Protein AF-A0A0Q5L4P4-F1 (afdb_monomer_lite)

Sequence (156 aa):
MSAPPAPAATSPLRLTAARWLGIYPAITLLLTLLEPLLLGRVPTPLSALILTAILVPLTQFVVFPLVERLTGGHWVRFPVLHGPARYRTALIVWACTYPLITAVLLATLPLLLGRVPLPVVTLVVTLIAVPLQSLVVLPRVMPRAARWIRGGGARA

Structure (mmCIF, N/CA/C/O backbone):
data_AF-A0A0Q5L4P4-F1
#
_entry.id   AF-A0A0Q5L4P4-F1
#
loop_
_atom_site.group_PDB
_atom_site.id
_atom_site.type_symbol
_atom_site.label_atom_id
_atom_site.label_alt_id
_atom_site.label_comp_id
_atom_site.label_asym_id
_atom_site.label_entity_id
_atom_site.label_seq_id
_atom_site.pdbx_PDB_ins_code
_atom_site.Cartn_x
_atom_site.Cartn_y
_atom_site.Cartn_z
_atom_site.occupancy
_atom_site.B_iso_or_equiv
_atom_site.auth_seq_id
_atom_site.auth_comp_id
_atom_site.auth_asym_id
_atom_site.auth_atom_id
_atom_site.pdbx_PDB_model_num
ATOM 1 N N . MET A 1 1 ? 13.376 -29.592 -32.827 1.00 50.28 1 MET A N 1
ATOM 2 C CA . MET A 1 1 ? 13.787 -28.530 -31.882 1.00 50.28 1 MET A CA 1
ATOM 3 C C . MET A 1 1 ? 12.539 -27.805 -31.411 1.00 50.28 1 MET A C 1
ATOM 5 O O . MET A 1 1 ? 11.996 -27.000 -32.152 1.00 50.28 1 MET A O 1
ATOM 9 N N . SER A 1 2 ? 12.029 -28.163 -30.236 1.00 51.03 2 SER A N 1
ATOM 10 C CA . SER A 1 2 ? 10.873 -27.505 -29.620 1.00 51.03 2 SER A CA 1
ATOM 11 C C . SER A 1 2 ? 11.306 -26.126 -29.123 1.00 51.03 2 SER A C 1
ATOM 13 O O . SER A 1 2 ? 12.314 -26.028 -28.424 1.00 51.03 2 SER A O 1
ATOM 15 N N . ALA A 1 3 ? 10.590 -25.067 -29.503 1.00 53.03 3 ALA A N 1
ATOM 16 C CA . ALA A 1 3 ? 10.850 -23.726 -28.986 1.00 53.03 3 ALA A CA 1
ATOM 17 C C . ALA A 1 3 ? 10.761 -23.727 -27.444 1.00 53.03 3 ALA A C 1
ATOM 19 O O . ALA A 1 3 ? 9.893 -24.415 -26.895 1.00 53.03 3 ALA A O 1
ATOM 20 N N . PRO A 1 4 ? 11.634 -22.989 -26.732 1.00 55.06 4 PRO A N 1
ATOM 21 C CA . PRO A 1 4 ? 11.527 -22.869 -25.284 1.00 55.06 4 PRO A CA 1
ATOM 22 C C . PRO A 1 4 ? 10.158 -22.270 -24.922 1.00 55.06 4 PRO A C 1
ATOM 24 O O . PRO A 1 4 ? 9.693 -21.361 -25.618 1.00 55.06 4 PRO A O 1
ATOM 27 N N . PRO A 1 5 ? 9.491 -22.759 -23.860 1.00 49.03 5 PRO A N 1
ATOM 28 C CA . PRO A 1 5 ? 8.211 -22.209 -23.442 1.00 49.03 5 PRO A CA 1
ATOM 29 C C . PRO A 1 5 ? 8.387 -20.720 -23.134 1.00 49.03 5 PRO A C 1
ATOM 31 O O . PRO A 1 5 ? 9.279 -20.332 -22.376 1.00 49.03 5 PRO A O 1
ATOM 34 N N . ALA A 1 6 ? 7.549 -19.883 -23.750 1.00 53.88 6 ALA A N 1
ATOM 35 C CA . ALA A 1 6 ? 7.526 -18.454 -23.476 1.00 53.88 6 ALA A CA 1
ATOM 36 C C . ALA A 1 6 ? 7.384 -18.231 -21.957 1.00 53.88 6 ALA A C 1
ATOM 38 O O . ALA A 1 6 ? 6.568 -18.913 -21.325 1.00 53.88 6 ALA A O 1
ATOM 39 N N . PRO A 1 7 ? 8.160 -17.316 -21.344 1.00 54.34 7 PRO A N 1
ATOM 40 C CA . PRO A 1 7 ? 8.069 -17.067 -19.912 1.00 54.34 7 PRO A CA 1
ATOM 41 C C . PRO A 1 7 ? 6.630 -16.679 -19.569 1.00 54.34 7 PRO A C 1
ATOM 43 O O . PRO A 1 7 ? 6.095 -15.710 -20.109 1.00 54.34 7 PRO A O 1
ATOM 46 N N . ALA A 1 8 ? 5.993 -17.468 -18.701 1.00 57.03 8 ALA A N 1
ATOM 47 C CA . ALA A 1 8 ? 4.610 -17.254 -18.302 1.00 57.03 8 ALA A CA 1
ATOM 48 C C . ALA A 1 8 ? 4.449 -15.825 -17.763 1.00 57.03 8 ALA A C 1
ATOM 50 O O . ALA A 1 8 ? 5.098 -15.447 -16.784 1.00 57.03 8 ALA A O 1
ATOM 51 N N . ALA A 1 9 ? 3.595 -15.028 -18.409 1.00 60.31 9 ALA A N 1
ATOM 52 C CA . ALA A 1 9 ? 3.277 -13.682 -17.956 1.00 60.31 9 ALA A CA 1
ATOM 53 C C . ALA A 1 9 ? 2.836 -13.729 -16.482 1.00 60.31 9 ALA A C 1
ATOM 55 O O . ALA A 1 9 ? 2.014 -14.560 -16.084 1.00 60.31 9 ALA A O 1
ATOM 56 N N . THR A 1 10 ? 3.403 -12.861 -15.644 1.00 64.38 10 THR A N 1
ATOM 57 C CA . THR A 1 10 ? 3.065 -12.810 -14.221 1.00 64.38 10 THR A CA 1
ATOM 58 C C . THR A 1 10 ? 1.591 -12.448 -14.059 1.00 64.38 10 THR A C 1
ATOM 60 O O . THR A 1 10 ? 1.157 -11.350 -14.399 1.00 64.38 10 THR A O 1
ATOM 63 N N . SER A 1 11 ? 0.790 -13.381 -13.537 1.00 79.62 11 SER A N 1
ATOM 64 C CA . SER A 1 11 ? -0.637 -13.126 -13.315 1.00 79.62 11 SER A CA 1
ATOM 65 C C . SER A 1 11 ? -0.832 -11.961 -12.324 1.00 79.62 11 SER A C 1
ATOM 67 O O . SER A 1 11 ? -0.086 -11.882 -11.337 1.00 79.62 11 SER A O 1
ATOM 69 N N . PRO A 1 12 ? -1.859 -11.111 -12.500 1.00 76.06 12 PRO A N 1
ATOM 70 C CA . PRO A 1 12 ? -2.132 -9.983 -11.602 1.00 76.06 12 PRO A CA 1
ATOM 71 C C . PRO A 1 12 ? -2.387 -10.421 -10.149 1.00 76.06 12 PRO A C 1
ATOM 73 O O . PRO A 1 12 ? -2.080 -9.682 -9.211 1.00 76.06 12 PRO A O 1
ATOM 76 N N . LEU A 1 13 ? -2.881 -11.646 -9.949 1.00 78.50 13 LEU A N 1
ATOM 77 C CA . LEU A 1 13 ? -3.075 -12.246 -8.629 1.00 78.50 13 LEU A CA 1
ATOM 78 C C . LEU A 1 13 ? -1.743 -12.545 -7.935 1.00 78.50 13 LEU A C 1
ATOM 80 O O . LEU A 1 13 ? -1.554 -12.122 -6.800 1.00 78.50 13 LEU A O 1
ATOM 84 N N . ARG A 1 14 ? -0.786 -13.180 -8.625 1.00 78.19 14 ARG A N 1
ATOM 85 C CA . ARG A 1 14 ? 0.571 -13.427 -8.091 1.00 78.19 14 ARG A CA 1
ATOM 86 C C . ARG A 1 14 ? 1.284 -12.125 -7.734 1.00 78.19 14 ARG A C 1
ATOM 88 O O . ARG A 1 14 ? 1.892 -12.032 -6.674 1.00 78.19 14 ARG A O 1
ATOM 95 N N . LEU A 1 15 ? 1.146 -11.097 -8.574 1.00 79.19 15 LEU A N 1
ATOM 96 C CA . LEU A 1 15 ? 1.696 -9.770 -8.291 1.00 79.19 15 LEU A CA 1
ATOM 97 C C . LEU A 1 15 ? 1.066 -9.149 -7.034 1.00 79.19 15 LEU A C 1
ATOM 99 O O . LEU A 1 15 ? 1.764 -8.563 -6.209 1.00 79.19 15 LEU A O 1
ATOM 103 N N . THR A 1 16 ? -0.252 -9.282 -6.879 1.00 82.06 16 THR A N 1
ATOM 104 C CA . THR A 1 16 ? -0.982 -8.758 -5.718 1.00 82.06 16 THR A CA 1
ATOM 105 C C . THR A 1 16 ? -0.627 -9.522 -4.444 1.00 82.06 16 THR A C 1
ATOM 107 O O . THR A 1 16 ? -0.376 -8.892 -3.421 1.00 82.06 16 THR A O 1
ATOM 110 N N . ALA A 1 17 ? -0.513 -10.850 -4.515 1.00 80.88 17 ALA A N 1
ATOM 111 C CA . ALA A 1 17 ? -0.080 -11.690 -3.403 1.00 80.88 17 ALA A CA 1
ATOM 112 C C . ALA A 1 17 ? 1.351 -11.352 -2.961 1.00 80.88 17 ALA A C 1
ATOM 114 O O . ALA A 1 17 ? 1.595 -11.176 -1.773 1.00 80.88 17 ALA A O 1
ATOM 115 N N . ALA A 1 18 ? 2.282 -11.169 -3.902 1.00 81.12 18 ALA A N 1
ATOM 116 C CA . ALA A 1 18 ? 3.653 -10.771 -3.585 1.00 81.12 18 ALA A CA 1
ATOM 117 C C . ALA A 1 18 ? 3.734 -9.368 -2.963 1.00 81.12 18 ALA A C 1
ATOM 119 O O . ALA A 1 18 ? 4.485 -9.154 -2.012 1.00 81.12 18 ALA A O 1
ATOM 120 N N . ARG A 1 19 ? 2.928 -8.413 -3.452 1.00 80.25 19 ARG A N 1
ATOM 121 C CA . ARG A 1 19 ? 2.796 -7.089 -2.820 1.00 80.25 19 ARG A CA 1
ATOM 122 C C . ARG A 1 19 ? 2.270 -7.210 -1.399 1.00 80.25 19 ARG A C 1
ATOM 124 O O . ARG A 1 19 ? 2.840 -6.605 -0.503 1.00 80.25 19 ARG A O 1
ATOM 131 N N . TRP A 1 20 ? 1.211 -7.987 -1.196 1.00 83.19 20 TRP A N 1
ATOM 132 C CA . TRP A 1 20 ? 0.620 -8.192 0.121 1.00 83.19 20 TRP A CA 1
ATOM 133 C C . TRP A 1 20 ? 1.618 -8.833 1.093 1.00 83.19 20 TRP A C 1
ATOM 135 O O . TRP A 1 20 ? 1.823 -8.294 2.177 1.00 83.19 20 TRP A O 1
ATOM 145 N N . LEU A 1 21 ? 2.320 -9.890 0.666 1.00 82.94 21 LEU A N 1
ATOM 146 C CA . LEU A 1 21 ? 3.334 -10.586 1.463 1.00 82.94 21 LEU A CA 1
ATOM 147 C C . LEU A 1 21 ? 4.489 -9.666 1.879 1.00 82.94 21 LEU A C 1
ATOM 149 O O . LEU A 1 21 ? 5.053 -9.846 2.947 1.00 82.94 21 LEU A O 1
ATOM 153 N N . GLY A 1 22 ? 4.850 -8.683 1.054 1.00 78.25 22 GLY A N 1
ATOM 154 C CA . GLY A 1 22 ? 5.861 -7.693 1.415 1.00 78.25 22 GLY A CA 1
ATOM 155 C C . GLY A 1 22 ? 5.321 -6.573 2.310 1.00 78.25 22 GLY A C 1
ATOM 156 O O . GLY A 1 22 ? 5.959 -6.177 3.283 1.00 78.25 22 GLY A O 1
ATOM 157 N N . ILE A 1 23 ? 4.143 -6.044 1.976 1.00 79.81 23 ILE A N 1
ATOM 158 C CA . ILE A 1 23 ? 3.559 -4.870 2.634 1.00 79.81 23 ILE A CA 1
ATOM 159 C C . ILE A 1 23 ? 3.075 -5.213 4.046 1.00 79.81 23 ILE A C 1
ATOM 161 O O . ILE A 1 23 ? 3.323 -4.441 4.967 1.00 79.81 23 ILE A O 1
ATOM 165 N N . TYR A 1 24 ? 2.410 -6.354 4.239 1.00 81.31 24 TYR A N 1
ATOM 166 C CA . TYR A 1 24 ? 1.838 -6.745 5.529 1.00 81.31 24 TYR A CA 1
ATOM 167 C C . TYR A 1 24 ? 2.872 -6.838 6.670 1.00 81.31 24 TYR A C 1
ATOM 169 O O . TYR A 1 24 ? 2.691 -6.155 7.684 1.00 81.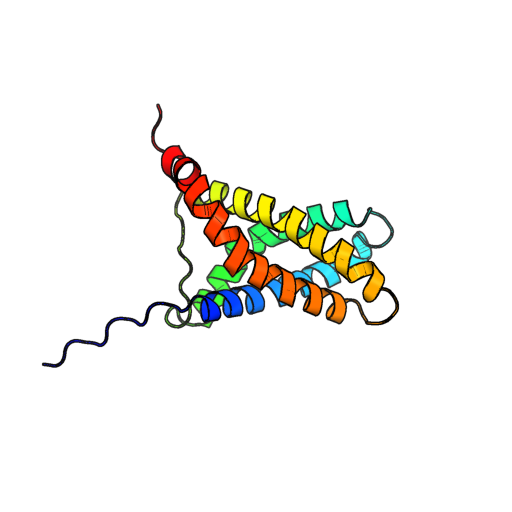31 24 TYR A O 1
ATOM 177 N N . PRO A 1 25 ? 3.973 -7.606 6.545 1.00 82.75 25 PRO A N 1
ATOM 178 C CA . PRO A 1 25 ? 4.975 -7.680 7.603 1.00 82.75 25 PRO A CA 1
ATOM 179 C C . PRO A 1 25 ? 5.706 -6.348 7.787 1.00 82.75 25 PRO A C 1
ATOM 181 O O . PRO A 1 25 ? 6.008 -5.989 8.919 1.00 82.75 25 PRO A O 1
ATOM 184 N N . ALA A 1 26 ? 5.925 -5.573 6.718 1.00 81.81 26 ALA A N 1
ATOM 185 C CA . ALA A 1 26 ? 6.527 -4.245 6.828 1.00 81.81 26 ALA A CA 1
ATOM 186 C C . ALA A 1 26 ? 5.637 -3.272 7.619 1.00 81.81 26 ALA A C 1
ATOM 188 O O . ALA A 1 26 ? 6.132 -2.580 8.505 1.00 81.81 26 ALA A O 1
ATOM 189 N N . ILE A 1 27 ? 4.327 -3.248 7.344 1.00 79.56 27 ILE A N 1
ATOM 190 C CA . ILE A 1 27 ? 3.350 -2.458 8.109 1.00 79.56 27 ILE A CA 1
ATOM 191 C C . ILE A 1 27 ? 3.326 -2.909 9.560 1.00 79.56 27 ILE A C 1
ATOM 193 O O . ILE A 1 27 ? 3.340 -2.066 10.448 1.00 79.56 27 ILE A O 1
ATOM 197 N N . THR A 1 28 ? 3.288 -4.219 9.797 1.00 81.12 28 THR A N 1
ATOM 198 C CA . THR A 1 28 ? 3.211 -4.777 11.149 1.00 81.12 28 THR A CA 1
ATOM 199 C C . THR A 1 28 ? 4.451 -4.401 11.950 1.00 81.12 28 THR A C 1
ATOM 201 O O . THR A 1 28 ? 4.315 -3.873 13.044 1.00 81.12 28 THR A O 1
ATOM 204 N N . LEU A 1 29 ? 5.646 -4.569 11.379 1.00 81.88 29 LEU A N 1
ATOM 205 C CA . LEU A 1 29 ? 6.905 -4.213 12.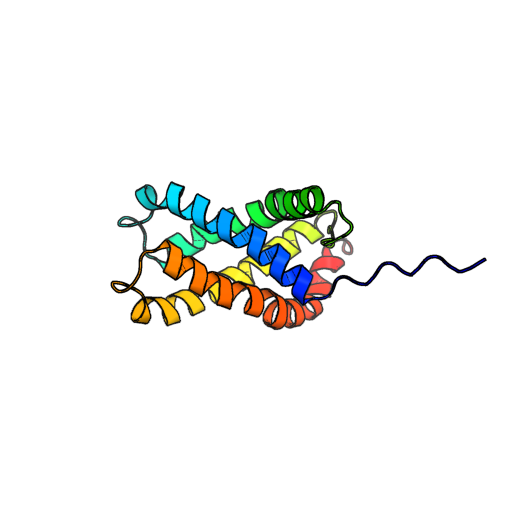030 1.00 81.88 29 LEU A CA 1
ATOM 206 C C . LEU A 1 29 ? 6.993 -2.705 12.285 1.00 81.88 29 LEU A C 1
ATOM 208 O O . LEU A 1 29 ? 7.320 -2.283 13.394 1.00 81.88 29 LEU A O 1
ATOM 212 N N . LEU A 1 30 ? 6.638 -1.888 11.288 1.00 81.44 30 LEU A N 1
ATOM 213 C CA . LEU A 1 30 ? 6.638 -0.436 11.428 1.00 81.44 30 LEU A CA 1
ATOM 214 C C . LEU A 1 30 ? 5.653 0.007 12.511 1.00 81.44 30 LEU A C 1
ATOM 216 O O . LEU A 1 30 ? 6.024 0.815 13.351 1.00 81.44 30 LEU A O 1
ATOM 220 N N . LEU A 1 31 ? 4.443 -0.558 12.540 1.00 75.62 31 LEU A N 1
ATOM 221 C CA . LEU A 1 31 ? 3.463 -0.294 13.588 1.00 75.62 31 LEU A CA 1
ATOM 222 C C . LEU A 1 31 ? 3.974 -0.732 14.950 1.00 75.62 31 LEU A C 1
ATOM 224 O O . LEU A 1 31 ? 3.937 0.088 15.843 1.00 75.62 31 LEU A O 1
ATOM 228 N N . THR A 1 32 ? 4.521 -1.936 15.121 1.00 77.81 32 THR A N 1
ATOM 229 C CA . THR A 1 32 ? 5.052 -2.361 16.430 1.00 77.81 32 THR A CA 1
ATOM 230 C C . THR A 1 32 ? 6.173 -1.453 16.942 1.00 77.81 32 THR A C 1
ATOM 232 O O . THR A 1 32 ? 6.293 -1.238 18.143 1.00 77.81 32 THR A O 1
ATOM 235 N N . LEU A 1 33 ? 6.979 -0.884 16.040 1.00 81.25 33 LEU A N 1
ATOM 236 C CA . LEU A 1 33 ? 8.075 0.013 16.404 1.00 81.25 33 LEU A CA 1
ATOM 237 C C . LEU A 1 33 ? 7.587 1.440 16.709 1.00 81.25 33 LEU A C 1
ATOM 239 O O . LEU A 1 33 ? 8.093 2.094 17.618 1.00 81.25 33 LEU A O 1
ATOM 243 N N . LEU A 1 34 ? 6.622 1.936 15.929 1.00 74.81 34 LEU A N 1
ATOM 244 C CA . LEU A 1 34 ? 6.089 3.298 16.027 1.00 74.81 34 LEU A CA 1
ATOM 245 C C . LEU A 1 34 ? 4.872 3.414 16.950 1.00 74.81 34 LEU A C 1
ATOM 247 O O . LEU A 1 34 ? 4.524 4.530 17.319 1.00 74.81 34 LEU A O 1
ATOM 251 N N . GLU A 1 35 ? 4.230 2.311 17.328 1.00 74.44 35 GLU A N 1
ATOM 252 C CA . GLU A 1 35 ? 3.110 2.254 18.272 1.00 74.44 35 GLU A CA 1
ATOM 253 C C . GLU A 1 35 ? 3.408 3.048 19.550 1.00 74.44 35 GLU A C 1
ATOM 255 O O . GLU A 1 35 ? 2.666 3.997 19.812 1.00 74.44 35 GLU A O 1
ATOM 260 N N . PRO A 1 36 ? 4.507 2.782 20.292 1.00 76.38 36 PRO A N 1
ATOM 261 C CA . PRO A 1 36 ? 4.817 3.532 21.512 1.00 76.38 36 PRO A CA 1
ATOM 262 C C . PRO A 1 36 ? 5.083 5.026 21.265 1.00 76.38 36 PRO A C 1
ATOM 264 O O . PRO A 1 36 ? 5.074 5.821 22.204 1.00 76.38 36 PRO A O 1
ATOM 267 N N . LEU A 1 37 ? 5.341 5.424 20.016 1.00 67.50 37 LEU A N 1
ATOM 268 C CA . LEU A 1 37 ? 5.661 6.799 19.642 1.00 67.50 37 LEU A CA 1
ATOM 269 C C . LEU A 1 37 ? 4.441 7.580 19.118 1.00 67.50 37 LEU A C 1
ATOM 271 O O . LEU A 1 37 ? 4.356 8.789 19.337 1.00 67.50 37 LEU A O 1
ATOM 275 N N . LEU A 1 38 ? 3.516 6.905 18.424 1.00 67.06 38 LEU A N 1
ATOM 276 C CA . LEU A 1 38 ? 2.375 7.500 17.718 1.00 67.06 38 LEU A CA 1
ATOM 277 C C . LEU A 1 38 ? 1.049 7.355 18.473 1.00 67.06 38 LEU A C 1
ATOM 279 O O . LEU A 1 38 ? 0.251 8.299 18.474 1.00 67.06 38 LEU A O 1
ATOM 283 N N . LEU A 1 39 ? 0.783 6.197 19.092 1.00 64.50 39 LEU A N 1
ATOM 284 C CA . LEU A 1 39 ? -0.495 5.949 19.762 1.00 64.50 39 LEU A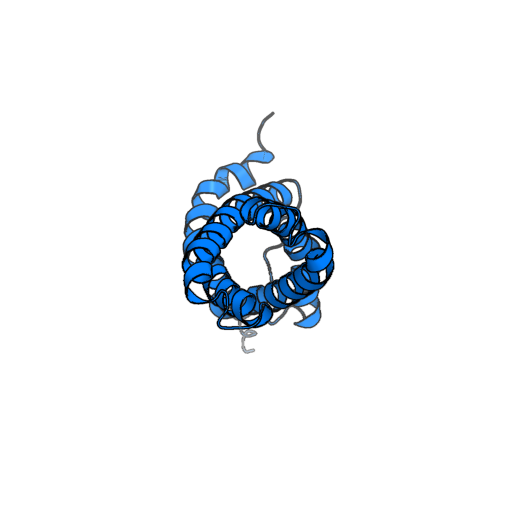 CA 1
ATOM 285 C C . LEU A 1 39 ? -0.571 6.765 21.061 1.00 64.50 39 LEU A C 1
ATOM 287 O O . LEU A 1 39 ? 0.237 6.607 21.970 1.00 64.50 39 LEU A O 1
ATOM 291 N N . GLY A 1 40 ? -1.540 7.685 21.116 1.00 66.19 40 GLY A N 1
ATOM 292 C CA . GLY A 1 40 ? -1.792 8.572 22.258 1.00 66.19 40 GLY A CA 1
ATOM 293 C C . GLY A 1 40 ? -1.226 9.993 22.133 1.00 66.19 40 GLY A C 1
ATOM 294 O O . GLY A 1 40 ? -1.624 10.857 22.907 1.00 66.19 40 GLY A O 1
ATOM 295 N N . ARG A 1 41 ? -0.353 10.272 21.150 1.00 73.44 41 ARG A N 1
ATOM 296 C CA . ARG A 1 41 ? 0.212 11.623 20.922 1.00 73.44 41 ARG A CA 1
ATOM 297 C C . ARG A 1 41 ? -0.245 12.290 19.632 1.00 73.44 41 ARG A C 1
ATOM 299 O O . ARG A 1 41 ? -0.233 13.515 19.550 1.00 73.44 41 ARG A O 1
ATOM 306 N N . VAL A 1 42 ? -0.620 11.506 18.622 1.00 75.56 42 VAL A N 1
ATOM 307 C CA . VAL A 1 42 ? -0.893 12.011 17.272 1.00 75.56 42 VAL A CA 1
ATOM 308 C C . VAL A 1 42 ? -2.269 11.527 16.796 1.00 75.56 42 VAL A C 1
ATOM 310 O O . VAL A 1 42 ? -2.594 10.352 16.991 1.00 75.56 42 VAL A O 1
ATOM 313 N N . PRO A 1 43 ? -3.090 12.387 16.155 1.00 79.75 43 PRO A N 1
ATOM 314 C CA . PRO A 1 43 ? -4.357 11.966 15.568 1.00 79.75 43 PRO A CA 1
ATOM 315 C C . PRO A 1 43 ? -4.159 10.828 14.562 1.00 79.75 43 PRO A C 1
ATOM 317 O O . PRO A 1 43 ? -3.243 10.869 13.739 1.00 79.75 43 PRO A O 1
ATOM 320 N N . THR A 1 44 ? -5.071 9.855 14.555 1.00 74.81 44 THR A N 1
ATOM 321 C CA . THR A 1 44 ? -5.064 8.691 13.653 1.00 74.81 44 THR A CA 1
ATOM 322 C C . THR A 1 44 ? -4.754 9.010 12.178 1.00 74.81 44 THR A C 1
ATOM 324 O O . THR A 1 44 ? -3.933 8.293 11.599 1.00 74.81 44 THR A O 1
ATOM 327 N N . PRO A 1 45 ? -5.318 10.065 11.542 1.00 74.81 45 PRO A N 1
ATOM 328 C CA . PRO A 1 45 ? -4.988 10.382 10.148 1.00 74.81 45 PRO A CA 1
ATOM 329 C C . PRO A 1 45 ? -3.539 10.851 9.956 1.00 74.81 45 PRO A C 1
ATOM 331 O O . PRO A 1 45 ? -2.905 10.497 8.965 1.00 74.81 45 PRO A O 1
ATOM 334 N N . LEU A 1 46 ? -2.980 11.596 10.913 1.00 79.25 46 LEU A N 1
ATOM 335 C CA . LEU A 1 46 ? -1.582 12.032 10.873 1.00 79.25 46 LEU A CA 1
ATOM 336 C C . LEU A 1 46 ? -0.633 10.849 11.073 1.00 79.25 46 LEU A C 1
ATOM 338 O O . LEU A 1 46 ? 0.352 10.725 10.348 1.00 79.25 46 LEU A O 1
ATOM 342 N N . SER A 1 47 ? -0.959 9.942 11.994 1.00 77.00 47 SER A N 1
ATOM 343 C CA . SER A 1 47 ? -0.207 8.699 12.173 1.00 77.00 47 SER A CA 1
ATOM 344 C C . SER A 1 47 ? -0.191 7.885 10.882 1.00 77.00 47 SER A C 1
ATOM 346 O O . SER A 1 47 ? 0.875 7.456 10.450 1.00 77.00 47 SER A O 1
ATOM 348 N N . ALA A 1 48 ? -1.338 7.746 10.206 1.00 77.00 48 ALA A N 1
ATOM 349 C CA . ALA A 1 48 ? -1.430 7.081 8.907 1.00 77.00 48 ALA A CA 1
ATOM 350 C C . ALA A 1 48 ? -0.621 7.801 7.813 1.00 77.00 48 ALA A C 1
ATOM 352 O O . ALA A 1 48 ? 0.021 7.143 6.991 1.00 77.00 48 ALA A O 1
ATOM 353 N N . LEU A 1 49 ? -0.601 9.136 7.806 1.00 82.31 49 LEU A N 1
ATOM 354 C CA . LEU A 1 49 ? 0.207 9.924 6.875 1.00 82.31 49 LEU A CA 1
ATOM 355 C C . LEU A 1 49 ? 1.702 9.642 7.064 1.00 82.31 49 LEU A C 1
ATOM 357 O O . LEU A 1 49 ? 2.387 9.321 6.097 1.00 82.31 49 LEU A O 1
ATOM 361 N N . ILE A 1 50 ? 2.194 9.702 8.303 1.00 82.75 50 ILE A N 1
ATOM 362 C CA . ILE A 1 50 ? 3.597 9.424 8.639 1.00 82.75 50 ILE A CA 1
ATOM 363 C C . ILE A 1 50 ? 3.951 7.984 8.257 1.00 82.75 50 ILE A C 1
ATOM 365 O O . ILE A 1 50 ? 4.948 7.744 7.573 1.00 82.75 50 ILE A O 1
ATOM 369 N N . LEU A 1 51 ? 3.101 7.024 8.634 1.00 80.00 51 LEU A N 1
ATOM 370 C CA . LEU A 1 51 ? 3.323 5.612 8.338 1.00 80.00 51 LEU A CA 1
ATOM 371 C C . LEU A 1 51 ? 3.392 5.365 6.836 1.00 80.00 51 LEU A C 1
ATOM 373 O O . LEU A 1 51 ? 4.320 4.721 6.368 1.00 80.00 51 LEU A O 1
ATOM 377 N N . THR A 1 52 ? 2.447 5.905 6.066 1.00 80.19 52 THR A N 1
ATOM 378 C CA . THR A 1 52 ? 2.428 5.740 4.606 1.00 80.19 52 THR A CA 1
ATOM 379 C C . THR A 1 52 ? 3.575 6.479 3.921 1.00 80.19 52 THR A C 1
ATOM 381 O O . THR A 1 52 ? 4.126 5.956 2.953 1.00 80.19 52 THR A O 1
ATOM 384 N N . ALA A 1 53 ? 3.987 7.642 4.435 1.00 83.19 53 ALA A N 1
ATOM 385 C CA . ALA A 1 53 ? 5.137 8.391 3.932 1.00 83.19 53 ALA A CA 1
ATOM 386 C C . ALA A 1 53 ? 6.460 7.630 4.106 1.00 83.19 53 ALA A C 1
ATOM 388 O O . ALA A 1 53 ? 7.336 7.754 3.257 1.00 83.19 53 ALA A O 1
ATOM 389 N N . ILE A 1 54 ? 6.598 6.813 5.155 1.00 83.88 54 ILE A N 1
ATOM 390 C CA . ILE A 1 54 ? 7.771 5.949 5.374 1.00 83.88 54 ILE A CA 1
ATOM 391 C C . ILE A 1 54 ? 7.626 4.627 4.612 1.00 83.88 54 ILE A C 1
ATOM 393 O O . ILE A 1 54 ? 8.544 4.171 3.928 1.00 83.88 54 ILE A O 1
ATOM 397 N N . LEU A 1 55 ? 6.450 4.011 4.711 1.00 81.69 55 LEU A N 1
ATOM 398 C CA . LEU A 1 55 ? 6.170 2.687 4.178 1.00 81.69 55 LEU A CA 1
ATOM 399 C C . LEU A 1 55 ? 6.242 2.648 2.653 1.00 81.69 55 LEU A C 1
ATOM 401 O O . LEU A 1 55 ? 6.739 1.671 2.100 1.00 81.69 55 LEU A O 1
ATOM 405 N N . VAL A 1 56 ? 5.750 3.666 1.944 1.00 81.75 56 VAL A N 1
ATOM 406 C CA . VAL A 1 56 ? 5.747 3.643 0.473 1.00 81.75 56 VAL A CA 1
ATOM 407 C C . VAL A 1 56 ? 7.174 3.652 -0.096 1.00 81.75 56 VAL A C 1
ATOM 409 O O . VAL A 1 56 ? 7.489 2.766 -0.893 1.00 81.75 56 VAL A O 1
ATOM 412 N N . PRO A 1 57 ? 8.084 4.546 0.334 1.00 80.69 57 PRO A N 1
ATOM 413 C CA . PRO A 1 57 ? 9.495 4.446 -0.021 1.00 80.69 57 PRO A CA 1
ATOM 414 C C . PRO A 1 57 ? 10.113 3.115 0.408 1.00 80.69 57 PRO A C 1
ATOM 416 O O . PRO A 1 57 ? 10.753 2.459 -0.409 1.00 80.69 57 PRO A O 1
ATOM 419 N N . LEU A 1 58 ? 9.891 2.674 1.652 1.00 82.12 58 LEU A N 1
ATOM 420 C CA . LEU A 1 58 ? 10.454 1.421 2.162 1.00 82.12 58 LEU A CA 1
ATOM 421 C C . LEU A 1 58 ? 10.034 0.225 1.297 1.00 82.12 58 LEU A C 1
ATOM 423 O O . LEU A 1 58 ? 10.858 -0.598 0.899 1.00 82.12 58 LEU A O 1
ATOM 427 N N . THR A 1 59 ? 8.752 0.145 0.955 1.00 78.44 59 THR A N 1
ATOM 428 C CA . THR A 1 59 ? 8.218 -0.949 0.146 1.00 78.44 59 THR A CA 1
ATOM 429 C C . THR A 1 59 ? 8.747 -0.907 -1.278 1.00 78.44 59 THR A C 1
ATOM 431 O O . THR A 1 59 ? 9.151 -1.939 -1.809 1.00 78.44 59 THR A O 1
ATOM 434 N N . GLN A 1 60 ? 8.834 0.281 -1.874 1.00 76.31 60 GLN A N 1
ATOM 435 C CA . GLN A 1 60 ? 9.316 0.440 -3.238 1.00 76.31 60 GLN A CA 1
ATOM 436 C C . GLN A 1 60 ? 10.828 0.206 -3.378 1.00 76.31 60 GLN A C 1
ATOM 438 O O . GLN A 1 60 ? 11.266 -0.352 -4.383 1.00 76.31 60 GLN A O 1
ATOM 443 N N . PHE A 1 61 ? 11.625 0.639 -2.399 1.00 79.69 61 PHE A N 1
ATOM 444 C CA . PHE A 1 61 ? 13.088 0.602 -2.474 1.00 79.69 61 PHE A CA 1
ATOM 445 C C . PHE A 1 61 ? 13.721 -0.613 -1.813 1.00 79.69 61 PHE A C 1
ATOM 447 O O . PHE A 1 61 ? 14.822 -0.990 -2.204 1.00 79.69 61 PHE A O 1
ATOM 454 N N . VAL A 1 62 ? 13.056 -1.221 -0.832 1.00 83.31 62 VAL A N 1
ATOM 455 C CA . VAL A 1 62 ? 13.623 -2.323 -0.046 1.00 83.31 62 VAL A CA 1
ATOM 456 C C . VAL A 1 62 ? 12.790 -3.583 -0.210 1.00 83.31 62 VAL A C 1
ATOM 458 O O . VAL A 1 62 ? 13.317 -4.617 -0.606 1.00 83.31 62 VAL A O 1
ATOM 461 N N . VAL A 1 63 ? 11.480 -3.510 0.031 1.00 80.19 63 VAL A N 1
ATOM 462 C CA . VAL A 1 63 ? 10.644 -4.718 0.095 1.00 80.19 63 VAL A CA 1
ATOM 463 C C . VAL A 1 63 ? 10.443 -5.355 -1.275 1.00 80.19 63 VAL A C 1
ATOM 465 O O . VAL A 1 63 ? 10.658 -6.550 -1.416 1.00 80.19 63 VAL A O 1
ATOM 468 N N . PHE A 1 64 ? 10.054 -4.597 -2.300 1.00 78.94 64 PHE A N 1
ATOM 469 C CA . PHE A 1 64 ? 9.872 -5.146 -3.647 1.00 78.94 64 PHE A CA 1
ATOM 470 C C . PHE A 1 64 ? 11.146 -5.776 -4.224 1.00 78.94 64 PHE A C 1
ATOM 472 O O . PHE A 1 64 ? 11.054 -6.920 -4.672 1.00 78.94 64 PHE A O 1
ATOM 479 N N . PRO A 1 65 ? 12.330 -5.131 -4.171 1.00 79.38 65 PRO A N 1
ATOM 480 C CA . PRO A 1 65 ? 13.552 -5.787 -4.622 1.00 79.38 65 PRO A CA 1
ATOM 481 C C . PRO A 1 65 ? 13.937 -6.982 -3.743 1.00 79.38 65 PRO A C 1
ATOM 483 O O . PRO A 1 65 ? 14.480 -7.954 -4.260 1.00 79.38 65 PRO A O 1
ATOM 486 N N . LEU A 1 66 ? 13.636 -6.963 -2.439 1.00 81.62 66 LEU A N 1
ATOM 487 C CA . LEU A 1 66 ? 13.852 -8.118 -1.567 1.00 81.62 66 LEU A CA 1
ATOM 488 C C . LEU A 1 66 ? 12.941 -9.292 -1.949 1.00 81.62 66 LEU A C 1
ATOM 490 O O . LEU A 1 66 ? 13.423 -10.410 -2.080 1.00 81.62 66 LEU A O 1
ATOM 494 N N . VAL A 1 67 ? 11.650 -9.049 -2.183 1.00 79.00 67 VAL A N 1
ATOM 495 C CA . VAL A 1 67 ? 10.687 -10.070 -2.623 1.00 79.00 67 VAL A CA 1
ATOM 496 C C . VAL A 1 67 ? 11.093 -10.643 -3.979 1.00 79.00 67 VAL A C 1
ATOM 498 O O . VAL A 1 67 ? 11.064 -11.858 -4.160 1.00 79.00 67 VAL A O 1
ATOM 501 N N . GLU A 1 68 ? 11.524 -9.803 -4.921 1.00 77.94 68 GLU A N 1
ATOM 502 C CA . GLU A 1 68 ? 12.033 -10.252 -6.222 1.00 77.94 68 GLU A CA 1
ATOM 503 C C . GLU A 1 68 ? 13.294 -11.119 -6.076 1.00 77.94 68 GLU A C 1
ATOM 505 O O . GLU A 1 68 ? 13.384 -12.178 -6.700 1.00 77.94 68 GLU A O 1
ATOM 510 N N . ARG A 1 69 ? 14.229 -10.725 -5.197 1.00 79.12 69 ARG A N 1
ATOM 511 C CA . ARG A 1 69 ? 15.431 -11.515 -4.876 1.00 79.12 69 ARG A CA 1
ATOM 512 C C . ARG A 1 69 ? 15.085 -12.859 -4.237 1.00 79.12 69 ARG A C 1
ATOM 514 O O . ARG A 1 69 ? 15.585 -13.883 -4.687 1.00 79.12 69 ARG A O 1
ATOM 521 N N . LEU A 1 70 ? 14.217 -12.866 -3.225 1.00 80.62 70 LEU A N 1
ATOM 522 C CA . LEU A 1 70 ? 13.813 -14.075 -2.498 1.00 80.62 70 LEU A CA 1
ATOM 523 C C . LEU A 1 70 ? 13.044 -15.055 -3.384 1.00 80.62 70 LEU A C 1
ATOM 525 O O . LEU A 1 70 ? 13.166 -16.264 -3.230 1.00 80.62 70 LEU A O 1
ATOM 529 N N . THR A 1 71 ? 12.273 -14.540 -4.338 1.00 75.12 71 THR A N 1
ATOM 530 C CA . THR A 1 71 ? 11.497 -15.360 -5.276 1.00 75.12 71 THR A CA 1
ATOM 531 C C . THR A 1 71 ? 12.264 -15.683 -6.563 1.00 75.12 71 THR A C 1
ATOM 533 O O . THR A 1 71 ? 11.687 -16.180 -7.531 1.00 75.12 71 THR A O 1
ATOM 536 N N 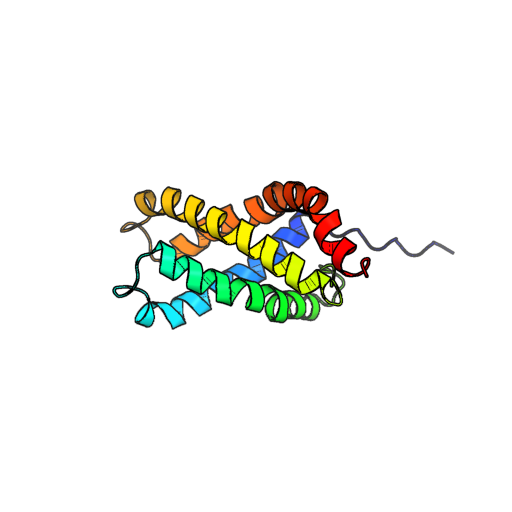. GLY A 1 72 ? 13.575 -15.409 -6.587 1.00 66.75 72 GLY A N 1
ATOM 537 C CA . GLY A 1 72 ? 14.490 -15.770 -7.668 1.00 66.75 72 GLY A CA 1
ATOM 538 C C . GLY A 1 72 ? 14.165 -15.133 -9.022 1.00 66.75 72 GLY A C 1
ATOM 539 O O . GLY A 1 72 ? 14.508 -15.713 -10.049 1.00 66.75 72 GLY A O 1
ATOM 540 N N . GLY A 1 73 ? 13.437 -14.009 -9.052 1.00 66.56 73 GLY A N 1
ATOM 541 C CA . GLY A 1 73 ? 13.085 -13.254 -10.266 1.00 66.56 73 GLY A CA 1
ATOM 542 C C . GLY A 1 73 ? 12.230 -13.987 -11.315 1.00 66.56 73 GLY A C 1
ATOM 543 O O . GLY A 1 73 ? 11.929 -13.405 -12.360 1.00 66.56 73 GLY A O 1
ATOM 544 N N . HIS A 1 74 ? 11.845 -15.244 -11.066 1.00 69.62 74 HIS A N 1
ATOM 545 C CA . HIS A 1 74 ? 11.030 -16.074 -11.961 1.00 69.62 74 HIS A CA 1
ATOM 546 C C . HIS A 1 74 ? 9.555 -16.121 -11.532 1.00 69.62 74 HIS A C 1
ATOM 548 O O . HIS A 1 74 ? 8.681 -16.398 -12.351 1.00 69.62 74 HIS A O 1
ATOM 554 N N . TRP A 1 75 ? 9.261 -15.842 -10.257 1.00 66.75 75 TRP A N 1
ATOM 555 C CA . TRP A 1 75 ? 7.898 -15.874 -9.720 1.00 66.75 75 TRP A CA 1
ATOM 556 C C . TRP A 1 75 ? 7.162 -14.543 -9.905 1.00 66.75 75 TRP A C 1
ATOM 558 O O . TRP A 1 75 ? 6.010 -14.529 -10.342 1.00 66.75 75 TRP A O 1
ATOM 568 N N . VAL A 1 76 ? 7.829 -13.426 -9.591 1.00 68.69 76 VAL A N 1
ATOM 569 C CA . VAL A 1 76 ? 7.306 -12.063 -9.736 1.00 68.69 76 VAL A CA 1
ATOM 570 C C . VAL A 1 76 ? 8.436 -11.131 -10.155 1.00 68.69 76 VAL A C 1
ATOM 572 O O . VAL A 1 76 ? 9.451 -11.039 -9.473 1.00 68.69 76 VAL A O 1
ATOM 575 N N . ARG A 1 77 ? 8.230 -10.408 -11.258 1.00 68.12 77 ARG A N 1
ATOM 576 C CA . ARG A 1 77 ? 9.064 -9.269 -11.654 1.00 68.12 77 ARG A CA 1
ATOM 577 C C . ARG A 1 77 ? 8.267 -7.994 -11.505 1.00 68.12 77 ARG A C 1
ATOM 579 O O . ARG A 1 77 ? 7.186 -7.863 -12.086 1.00 68.12 77 ARG A O 1
ATOM 586 N N . PHE A 1 78 ? 8.804 -7.059 -10.738 1.00 67.50 78 PHE A N 1
ATOM 587 C CA . PHE A 1 78 ? 8.243 -5.722 -10.665 1.00 67.50 78 PHE A CA 1
ATOM 588 C C . PHE A 1 78 ? 8.843 -4.876 -11.791 1.00 67.50 78 PHE A C 1
ATOM 590 O O . PHE A 1 78 ? 10.044 -4.956 -12.042 1.00 67.50 78 PHE A O 1
ATOM 597 N N . PRO A 1 79 ? 8.044 -4.062 -12.500 1.00 64.31 79 PRO A N 1
ATOM 598 C CA . PRO A 1 79 ? 8.595 -3.148 -13.488 1.00 64.31 79 PRO A CA 1
ATOM 599 C C . PRO A 1 79 ? 9.467 -2.109 -12.773 1.00 64.31 79 PRO A C 1
ATOM 601 O O . PRO A 1 79 ? 8.960 -1.193 -12.123 1.00 64.31 79 PRO A O 1
ATOM 604 N N . VAL A 1 80 ? 10.788 -2.260 -12.876 1.00 61.09 80 VAL A N 1
ATOM 605 C CA . VAL A 1 80 ? 11.751 -1.306 -12.322 1.00 61.09 80 VAL A CA 1
ATOM 606 C C . VAL A 1 80 ? 11.784 -0.079 -13.229 1.00 61.09 80 VAL A C 1
ATOM 608 O O . VAL A 1 80 ? 12.379 -0.076 -14.308 1.00 61.09 80 VAL A O 1
ATOM 611 N N . LEU A 1 81 ? 11.107 0.984 -12.800 1.00 61.09 81 LEU A N 1
ATOM 612 C CA . LEU A 1 81 ? 11.195 2.290 -13.447 1.00 61.09 81 LEU A CA 1
ATOM 613 C C . LEU A 1 81 ? 12.539 2.928 -13.086 1.00 61.09 81 LEU A C 1
ATOM 615 O O . LEU A 1 81 ? 12.853 3.110 -11.909 1.00 61.09 81 LEU A O 1
ATOM 619 N N . HIS A 1 82 ? 13.323 3.270 -14.104 1.00 60.34 82 HIS A N 1
ATOM 620 C CA . HIS A 1 82 ? 14.615 3.930 -13.947 1.00 60.34 82 HIS A CA 1
ATOM 621 C C . HIS A 1 82 ? 14.448 5.460 -14.036 1.00 60.34 82 HIS A C 1
ATOM 623 O O . HIS A 1 82 ? 13.580 5.963 -14.753 1.00 60.34 82 HIS A O 1
ATOM 629 N N . GLY A 1 83 ? 15.267 6.211 -13.290 1.00 71.06 83 GLY A N 1
ATOM 630 C CA . GLY A 1 83 ? 15.317 7.679 -13.355 1.00 71.06 83 GLY A CA 1
ATOM 631 C C . GLY A 1 83 ? 14.144 8.423 -12.676 1.00 71.06 83 GLY A C 1
ATOM 632 O O . GLY A 1 83 ? 13.516 7.891 -11.753 1.00 71.06 83 GLY A O 1
ATOM 633 N N . PRO A 1 84 ? 13.827 9.668 -13.095 1.00 70.62 84 PRO A N 1
ATOM 634 C CA . PRO A 1 84 ? 12.834 10.532 -12.436 1.00 70.62 84 PRO A CA 1
ATOM 635 C C . PRO A 1 84 ? 11.402 9.970 -12.459 1.00 70.62 84 PRO A C 1
ATOM 637 O O . PRO A 1 84 ? 10.584 10.302 -11.597 1.00 70.62 84 PRO A O 1
ATOM 640 N N . ALA A 1 85 ? 11.104 9.059 -13.390 1.00 75.88 85 ALA A N 1
ATOM 641 C CA . ALA A 1 85 ? 9.828 8.351 -13.467 1.00 75.88 85 ALA A CA 1
ATOM 642 C C . ALA A 1 85 ? 9.537 7.504 -12.212 1.00 75.88 85 ALA A C 1
ATOM 644 O O . ALA A 1 85 ? 8.375 7.335 -11.832 1.00 75.88 85 ALA A O 1
ATOM 6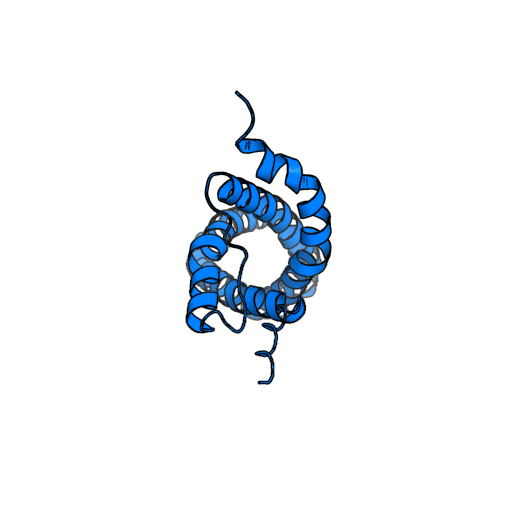45 N N . ARG A 1 86 ? 10.583 7.017 -11.527 1.00 77.31 86 ARG A N 1
ATOM 646 C CA . ARG A 1 86 ? 10.475 6.219 -10.296 1.00 77.31 86 ARG A CA 1
ATOM 647 C C . ARG A 1 86 ? 9.876 7.013 -9.141 1.00 77.31 86 ARG A C 1
ATOM 649 O O . ARG A 1 86 ? 8.989 6.519 -8.450 1.00 77.31 86 ARG A O 1
ATOM 656 N N . TYR A 1 87 ? 10.342 8.246 -8.951 1.00 79.56 87 TYR A N 1
ATOM 657 C CA . TYR A 1 87 ? 9.876 9.126 -7.877 1.00 79.56 87 TYR A CA 1
ATOM 658 C C . TYR A 1 87 ? 8.453 9.615 -8.137 1.00 79.56 87 TYR A C 1
ATOM 660 O O . TYR A 1 87 ? 7.623 9.605 -7.235 1.00 79.56 87 TYR A O 1
ATOM 668 N N . ARG A 1 88 ? 8.136 9.953 -9.393 1.00 81.31 88 ARG A N 1
ATOM 669 C CA . ARG A 1 88 ? 6.775 10.335 -9.803 1.00 81.31 88 ARG A CA 1
ATOM 670 C C . ARG A 1 88 ? 5.777 9.207 -9.581 1.00 81.31 88 ARG A C 1
ATOM 672 O O . ARG A 1 88 ? 4.690 9.439 -9.065 1.00 81.31 88 ARG A O 1
ATOM 679 N N . THR A 1 89 ? 6.168 7.983 -9.923 1.00 81.00 89 THR A N 1
ATOM 680 C CA . THR A 1 89 ? 5.336 6.800 -9.682 1.00 81.00 89 THR A CA 1
ATOM 681 C C . THR A 1 89 ? 5.160 6.551 -8.189 1.00 81.00 89 THR A C 1
ATOM 683 O O . THR A 1 89 ? 4.030 6.347 -7.760 1.00 81.00 89 THR A O 1
ATOM 686 N N . ALA A 1 90 ? 6.231 6.660 -7.392 1.00 80.31 90 ALA A N 1
ATOM 687 C CA . ALA A 1 90 ? 6.154 6.550 -5.933 1.00 80.31 90 ALA A CA 1
ATOM 688 C C . ALA A 1 90 ? 5.165 7.558 -5.340 1.00 80.31 90 ALA A C 1
ATOM 690 O O . ALA A 1 90 ? 4.334 7.193 -4.517 1.00 80.31 90 ALA A O 1
ATOM 691 N N . LEU A 1 91 ? 5.229 8.812 -5.795 1.00 83.75 91 LEU A N 1
ATOM 692 C CA . LEU A 1 91 ? 4.377 9.894 -5.315 1.00 83.75 91 LEU A CA 1
ATOM 693 C C . LEU A 1 91 ? 2.910 9.657 -5.677 1.00 83.75 91 LEU A C 1
ATOM 695 O O . LEU A 1 91 ? 2.045 9.848 -4.831 1.00 83.75 91 LEU A O 1
ATOM 699 N N . ILE A 1 92 ? 2.617 9.181 -6.891 1.00 85.19 92 ILE A N 1
ATOM 700 C CA . ILE A 1 92 ? 1.244 8.825 -7.281 1.00 85.19 92 ILE A CA 1
ATOM 701 C C . ILE A 1 92 ? 0.736 7.644 -6.465 1.00 85.19 92 ILE A C 1
ATOM 703 O O . ILE A 1 92 ? -0.400 7.674 -6.000 1.00 85.19 92 ILE A O 1
ATOM 707 N N . VAL A 1 93 ? 1.559 6.603 -6.308 1.00 83.19 93 VAL A N 1
ATOM 708 C CA . VAL A 1 93 ? 1.204 5.444 -5.489 1.00 83.19 93 VAL A CA 1
ATOM 709 C C . VAL A 1 93 ? 0.899 5.917 -4.078 1.00 83.19 93 VAL A C 1
ATOM 711 O O . VAL A 1 93 ? -0.207 5.684 -3.619 1.00 83.19 93 VAL A O 1
ATOM 714 N N . TRP A 1 94 ? 1.791 6.682 -3.451 1.00 84.88 94 TRP A N 1
ATOM 715 C CA . TRP A 1 94 ? 1.578 7.262 -2.127 1.00 84.88 94 TRP A CA 1
ATOM 716 C C . TRP A 1 94 ? 0.292 8.094 -2.037 1.00 84.88 94 TRP A C 1
ATOM 718 O O . TRP A 1 94 ? -0.539 7.834 -1.166 1.00 84.88 94 TRP A O 1
ATOM 728 N N . ALA A 1 95 ? 0.075 9.019 -2.975 1.00 86.31 95 ALA A N 1
ATOM 729 C CA . ALA A 1 95 ? -1.108 9.876 -3.017 1.00 86.31 95 ALA A CA 1
ATOM 730 C C . ALA A 1 95 ? -2.416 9.092 -3.222 1.00 86.31 95 ALA A C 1
ATOM 732 O O . ALA A 1 95 ? -3.470 9.550 -2.796 1.00 86.31 95 ALA A O 1
ATOM 733 N N . CYS A 1 96 ? -2.368 7.912 -3.848 1.00 84.81 96 CYS A N 1
ATOM 734 C CA . CYS A 1 96 ? -3.516 7.011 -3.964 1.00 84.81 96 CYS A CA 1
ATOM 735 C C . CYS A 1 96 ? -3.675 6.121 -2.724 1.00 84.81 96 CYS A C 1
ATOM 737 O O . CYS A 1 96 ? -4.791 5.877 -2.272 1.00 84.81 96 CYS A O 1
ATOM 739 N N . THR A 1 97 ? -2.565 5.624 -2.182 1.00 82.12 97 THR A N 1
ATOM 740 C CA . THR A 1 97 ? -2.514 4.703 -1.045 1.00 82.12 97 THR A CA 1
ATOM 741 C C . THR A 1 97 ? -2.996 5.372 0.234 1.00 82.12 97 THR A C 1
ATOM 743 O O . THR A 1 97 ? -3.790 4.779 0.957 1.00 82.12 97 THR A O 1
ATOM 746 N N . TYR A 1 98 ? -2.562 6.603 0.513 1.00 82.94 98 TYR A N 1
ATOM 747 C CA . TYR A 1 98 ? -2.933 7.330 1.728 1.00 82.94 98 TYR A CA 1
ATOM 748 C C . TYR A 1 98 ? -4.456 7.493 1.913 1.00 82.94 98 TYR A C 1
ATOM 750 O O . TYR A 1 98 ? -4.975 7.022 2.931 1.00 82.94 98 TYR A O 1
ATOM 758 N N . PRO A 1 99 ? -5.210 8.093 0.967 1.00 85.62 99 PRO A N 1
ATOM 759 C CA . PRO A 1 99 ? -6.653 8.250 1.126 1.00 85.62 99 PRO A CA 1
ATOM 760 C C . PRO A 1 99 ? -7.373 6.901 1.105 1.00 85.62 99 PRO A C 1
ATOM 762 O O . PRO A 1 99 ? -8.364 6.739 1.809 1.00 85.62 99 PRO A O 1
ATOM 765 N N . LEU A 1 100 ? -6.861 5.914 0.362 1.00 86.25 100 LEU A N 1
ATOM 766 C CA . LEU A 1 100 ? -7.431 4.570 0.324 1.00 86.25 100 LEU A CA 1
ATOM 767 C C . LEU A 1 100 ? -7.333 3.875 1.685 1.00 86.25 100 LEU A C 1
ATOM 769 O O . LEU A 1 100 ? -8.338 3.401 2.204 1.00 86.25 100 LEU A O 1
ATOM 773 N N . ILE A 1 101 ? -6.134 3.835 2.272 1.00 81.75 101 ILE A N 1
ATOM 774 C CA . ILE A 1 101 ? -5.907 3.242 3.594 1.00 81.75 101 ILE A CA 1
ATOM 775 C C . ILE A 1 101 ? -6.715 3.999 4.644 1.00 81.75 101 ILE A C 1
ATOM 777 O O . ILE A 1 101 ? -7.342 3.365 5.484 1.00 81.75 101 ILE A O 1
ATOM 781 N N . THR A 1 102 ? -6.756 5.330 4.569 1.00 83.56 102 THR A N 1
ATOM 782 C CA . THR A 1 102 ? -7.538 6.156 5.498 1.00 83.56 102 THR A CA 1
ATOM 783 C C . THR A 1 102 ? -9.031 5.847 5.395 1.00 83.56 102 THR A C 1
ATOM 785 O O . THR A 1 102 ? -9.675 5.642 6.416 1.00 83.56 102 THR A O 1
ATOM 788 N N . ALA A 1 103 ? -9.583 5.738 4.183 1.00 86.12 103 ALA A N 1
ATOM 789 C CA . ALA A 1 103 ? -10.985 5.386 3.973 1.00 86.12 103 ALA A CA 1
ATOM 790 C C . ALA A 1 103 ? -11.308 3.974 4.487 1.00 86.12 103 ALA A C 1
ATOM 792 O O . ALA A 1 103 ? -12.304 3.788 5.184 1.00 86.12 103 ALA A O 1
ATOM 793 N N . VAL A 1 104 ? -10.447 2.991 4.197 1.00 85.56 104 VAL A N 1
ATOM 794 C CA . VAL A 1 104 ? -10.614 1.620 4.701 1.00 85.56 104 VAL A CA 1
ATOM 795 C C . VAL A 1 104 ? -10.539 1.605 6.224 1.00 85.56 104 VAL A C 1
ATOM 797 O O . VAL A 1 104 ? -11.411 1.010 6.850 1.00 85.56 104 VAL A O 1
ATOM 800 N N . LEU A 1 105 ? -9.559 2.288 6.824 1.00 79.81 105 LEU A N 1
ATOM 801 C CA . LEU A 1 105 ? -9.422 2.409 8.275 1.00 79.81 105 LEU A CA 1
ATOM 802 C C . LEU A 1 105 ? -10.656 3.053 8.893 1.00 79.81 105 LEU A C 1
ATOM 804 O O . LEU A 1 105 ? -11.201 2.479 9.819 1.00 79.81 105 LEU A O 1
ATOM 808 N N . LEU A 1 106 ? -11.143 4.181 8.376 1.00 82.00 106 LEU A N 1
ATOM 809 C CA . LEU A 1 106 ? -12.345 4.838 8.901 1.00 82.00 106 LEU A CA 1
ATOM 810 C C . LEU A 1 106 ? -13.589 3.945 8.807 1.00 82.00 106 LEU A C 1
ATOM 812 O O . LEU A 1 106 ? -14.424 3.978 9.705 1.00 82.00 106 LEU A O 1
ATOM 816 N N . ALA A 1 107 ? -13.697 3.121 7.762 1.00 85.31 107 ALA A N 1
ATOM 817 C CA . ALA A 1 107 ? -14.794 2.171 7.611 1.00 85.31 107 ALA A CA 1
ATOM 818 C C . ALA A 1 107 ? -14.671 0.945 8.539 1.00 85.31 107 ALA A C 1
ATOM 820 O O . ALA A 1 107 ? -15.680 0.434 9.017 1.00 85.31 107 ALA A O 1
ATOM 821 N N . THR A 1 108 ? -13.452 0.460 8.805 1.00 80.50 108 THR A N 1
ATOM 822 C CA . THR A 1 108 ? -13.218 -0.771 9.591 1.00 80.50 108 THR A CA 1
ATOM 823 C C . THR A 1 108 ? -12.955 -0.533 11.075 1.00 80.50 108 THR A C 1
ATOM 825 O O . THR A 1 108 ? -13.329 -1.381 11.885 1.00 80.50 108 THR A O 1
ATOM 828 N N . LEU A 1 109 ? -12.373 0.607 11.463 1.00 77.69 109 LEU A N 1
ATOM 829 C CA . LEU A 1 109 ? -12.146 0.986 12.861 1.00 77.69 109 LEU A CA 1
ATOM 830 C C . LEU A 1 109 ? -13.402 0.837 13.725 1.00 77.69 109 LEU A C 1
ATOM 832 O O . LEU A 1 109 ? -13.321 0.108 14.706 1.00 77.69 109 LEU A O 1
ATOM 836 N N . PRO A 1 110 ? -14.562 1.438 13.396 1.00 81.38 110 PRO A N 1
ATOM 837 C CA . PRO A 1 110 ? -15.739 1.347 14.261 1.00 81.38 110 PRO A CA 1
ATOM 838 C C . PRO A 1 110 ? -16.263 -0.088 14.426 1.00 81.38 110 PRO A C 1
ATOM 840 O O . PRO A 1 110 ? -16.923 -0.390 15.416 1.00 81.38 110 PRO A O 1
ATOM 843 N N . LEU A 1 111 ? -15.966 -0.991 13.484 1.00 78.50 111 LEU A N 1
ATOM 844 C CA . LEU A 1 111 ? -16.361 -2.398 13.576 1.00 78.50 111 LEU A CA 1
ATOM 845 C C . LEU A 1 111 ? -15.387 -3.239 14.415 1.00 78.50 111 LEU A C 1
ATOM 847 O O . LEU A 1 111 ? -15.822 -4.193 15.069 1.00 78.50 111 LEU A O 1
ATOM 851 N N . LEU A 1 112 ? -14.092 -2.915 14.371 1.00 76.31 112 LEU A N 1
ATOM 852 C CA . LEU A 1 112 ? -13.017 -3.767 14.888 1.00 76.31 112 LEU A CA 1
ATOM 853 C C . LEU A 1 112 ? -12.380 -3.255 16.188 1.00 76.31 112 LEU A C 1
ATOM 855 O O . LEU A 1 112 ? -11.849 -4.065 16.954 1.00 76.31 112 LEU A O 1
ATOM 859 N N . LEU A 1 113 ? -12.424 -1.944 16.461 1.00 68.44 113 LEU A N 1
ATOM 860 C CA . LEU A 1 113 ? -11.810 -1.370 17.660 1.00 68.44 113 LEU A CA 1
ATOM 861 C C . LEU A 1 113 ? -12.493 -1.929 18.917 1.00 68.44 113 LEU A C 1
ATOM 863 O O . LEU A 1 113 ? -13.711 -1.854 19.058 1.00 68.44 113 LEU A O 1
ATOM 867 N N . GLY A 1 114 ? -11.703 -2.513 19.819 1.00 71.00 114 GLY A N 1
ATOM 868 C CA . GLY A 1 114 ? -12.188 -3.110 21.069 1.00 71.00 114 GLY A CA 1
ATOM 869 C C . GLY A 1 114 ? -12.680 -4.559 20.966 1.00 71.00 114 GLY A C 1
ATOM 870 O O . GLY A 1 114 ? -12.986 -5.149 21.996 1.00 71.00 114 GLY A O 1
ATOM 871 N N . ARG A 1 115 ? -12.729 -5.159 19.764 1.00 79.25 115 ARG A N 1
ATOM 872 C CA . ARG A 1 115 ? -13.117 -6.575 19.579 1.00 79.25 115 ARG A CA 1
ATOM 873 C C . ARG A 1 115 ? -11.959 -7.504 19.238 1.00 79.25 115 ARG A C 1
ATOM 875 O O . ARG A 1 115 ? -12.031 -8.693 19.528 1.00 79.25 115 ARG A O 1
ATOM 882 N N . VAL A 1 116 ? -10.917 -6.983 18.598 1.00 83.69 116 VAL A N 1
ATOM 883 C CA . VAL A 1 116 ? -9.779 -7.772 18.111 1.00 83.69 116 VAL A CA 1
ATOM 884 C C . VAL A 1 116 ? -8.460 -7.029 18.325 1.00 83.69 116 VAL A C 1
ATOM 886 O O . VAL A 1 116 ? -8.445 -5.795 18.337 1.00 83.69 116 VAL A O 1
ATOM 889 N N . PRO A 1 117 ? -7.340 -7.756 18.488 1.00 82.81 117 PRO A N 1
ATOM 890 C CA . PRO A 1 117 ? -6.032 -7.141 18.673 1.00 82.81 117 PRO A CA 1
ATOM 891 C C . PRO A 1 117 ? -5.579 -6.412 17.398 1.00 82.81 117 PRO A C 1
ATOM 893 O O . PRO A 1 117 ? -5.923 -6.807 16.279 1.00 82.81 117 PRO A O 1
ATOM 896 N N . LEU A 1 118 ? -4.768 -5.362 17.560 1.00 75.44 118 LEU A N 1
ATOM 897 C CA . LEU A 1 118 ? -4.296 -4.502 16.464 1.00 75.44 118 LEU A CA 1
ATOM 898 C C . LEU A 1 118 ? -3.712 -5.259 15.251 1.00 75.44 118 LEU A C 1
ATOM 900 O O . LEU A 1 118 ? -4.059 -4.883 14.131 1.00 75.44 118 LEU A O 1
ATOM 904 N N . PRO A 1 119 ? -2.918 -6.341 15.404 1.00 79.06 119 PRO A N 1
ATOM 905 C CA . PRO A 1 119 ? -2.403 -7.102 14.262 1.00 79.06 119 PRO A CA 1
ATOM 906 C C . PRO A 1 119 ? -3.496 -7.726 13.383 1.00 79.06 119 PRO A C 1
ATOM 908 O O . PRO A 1 119 ? -3.329 -7.876 12.177 1.00 79.06 119 PRO A O 1
ATOM 911 N N . VAL A 1 120 ? -4.644 -8.079 13.966 1.00 81.88 120 VAL A N 1
ATOM 912 C CA . VAL A 1 120 ? -5.778 -8.625 13.207 1.00 81.88 120 VAL A CA 1
ATOM 913 C C . VAL A 1 120 ? -6.488 -7.505 12.451 1.00 81.88 120 VAL A C 1
ATOM 915 O O . VAL A 1 120 ? -6.866 -7.683 11.295 1.00 81.88 120 VAL A O 1
ATOM 918 N N . VAL A 1 121 ? -6.612 -6.322 13.058 1.00 81.50 121 VAL A N 1
ATOM 919 C CA . VAL A 1 121 ? -7.160 -5.137 12.382 1.00 81.50 121 VAL A CA 1
ATOM 920 C C . VAL A 1 121 ? -6.312 -4.778 11.166 1.00 81.50 121 VAL A C 1
ATOM 922 O O . VAL A 1 121 ? -6.842 -4.588 10.072 1.00 81.50 121 VAL A O 1
ATOM 925 N N . THR A 1 122 ? -4.990 -4.731 11.325 1.00 79.69 122 THR A N 1
ATOM 926 C CA . THR A 1 122 ? -4.069 -4.405 10.231 1.00 79.69 122 THR A CA 1
ATOM 927 C C . THR A 1 122 ? -4.081 -5.478 9.148 1.00 79.69 122 THR A C 1
ATOM 929 O O . THR A 1 122 ? -4.064 -5.139 7.963 1.00 79.69 122 THR A O 1
ATOM 932 N N . LEU A 1 123 ? -4.191 -6.757 9.516 1.00 83.88 123 LEU A N 1
ATOM 933 C CA . LEU A 1 123 ? -4.379 -7.852 8.567 1.00 83.88 123 LEU A CA 1
ATOM 934 C C . LEU A 1 123 ? -5.631 -7.633 7.709 1.00 83.88 123 LEU A C 1
ATOM 936 O O . LEU A 1 123 ? -5.538 -7.650 6.486 1.00 83.88 123 LEU A O 1
ATOM 940 N N . VAL A 1 124 ? -6.782 -7.360 8.327 1.00 85.94 124 VAL A N 1
ATOM 941 C CA . VAL A 1 124 ? -8.047 -7.127 7.609 1.00 85.94 124 VAL A CA 1
ATOM 942 C C . VAL A 1 124 ? -7.951 -5.898 6.705 1.00 85.94 124 VAL A C 1
ATOM 944 O O . VAL A 1 124 ? -8.279 -5.968 5.520 1.00 85.94 124 VAL A O 1
ATOM 947 N N . VAL A 1 125 ? -7.440 -4.782 7.229 1.00 83.50 125 VAL A N 1
ATOM 948 C CA . VAL A 1 125 ? -7.273 -3.535 6.470 1.00 83.50 125 VAL A CA 1
ATOM 949 C C . VAL A 1 125 ? -6.371 -3.752 5.260 1.00 83.50 125 VAL A C 1
ATOM 951 O O . VAL A 1 125 ? -6.710 -3.330 4.158 1.00 83.50 125 VAL A O 1
ATOM 954 N N . THR A 1 126 ? -5.236 -4.432 5.428 1.00 82.31 126 THR A N 1
ATOM 955 C CA . THR A 1 126 ? -4.291 -4.684 4.330 1.00 82.31 126 THR A CA 1
ATOM 956 C C . THR A 1 126 ? -4.823 -5.697 3.322 1.00 82.31 126 THR A C 1
ATOM 958 O O . THR A 1 126 ? -4.598 -5.524 2.123 1.00 82.31 126 THR A O 1
ATOM 961 N N . LEU A 1 127 ? -5.579 -6.701 3.773 1.00 87.00 127 LEU A N 1
ATOM 962 C CA . LEU A 1 127 ? -6.246 -7.673 2.907 1.00 87.00 127 LEU A CA 1
ATOM 963 C C . LEU A 1 127 ? -7.289 -7.013 1.996 1.00 87.00 127 LEU A C 1
ATOM 965 O O . LEU A 1 127 ? -7.499 -7.482 0.884 1.00 87.00 127 LEU A O 1
ATOM 969 N N . ILE A 1 128 ? -7.905 -5.909 2.424 1.00 86.75 128 ILE A N 1
ATOM 970 C CA . ILE A 1 128 ? -8.846 -5.129 1.606 1.00 86.75 128 ILE A CA 1
ATOM 971 C C . ILE A 1 128 ? -8.101 -4.084 0.766 1.00 86.75 128 ILE A C 1
ATOM 973 O O . ILE A 1 128 ? -8.286 -3.993 -0.451 1.00 86.75 128 ILE A O 1
ATOM 977 N N . ALA A 1 129 ? -7.238 -3.294 1.406 1.00 84.44 129 ALA A N 1
ATOM 978 C CA . ALA A 1 129 ? -6.580 -2.153 0.784 1.00 84.44 129 ALA A CA 1
ATOM 979 C C . ALA A 1 129 ? -5.628 -2.577 -0.340 1.00 84.44 129 ALA A C 1
ATOM 981 O O . ALA A 1 129 ? -5.612 -1.936 -1.389 1.00 84.44 129 ALA A O 1
ATOM 982 N N . VAL A 1 130 ? -4.858 -3.660 -0.171 1.00 84.06 130 VAL A N 1
ATOM 983 C CA . VAL A 1 130 ? -3.860 -4.074 -1.171 1.00 84.06 130 VAL A CA 1
ATOM 984 C C . VAL A 1 130 ? -4.511 -4.560 -2.473 1.00 84.06 130 VAL A C 1
ATOM 986 O O . VAL A 1 130 ? -4.119 -4.056 -3.531 1.00 84.06 130 VAL A O 1
ATOM 989 N N . PRO A 1 131 ? -5.508 -5.467 -2.472 1.00 84.19 131 PRO A N 1
ATOM 990 C CA . PRO A 1 131 ? -6.210 -5.849 -3.695 1.00 84.19 131 PRO A CA 1
ATOM 991 C C . PRO A 1 131 ? -6.953 -4.681 -4.331 1.00 84.19 131 PRO A C 1
ATOM 993 O O . PRO A 1 131 ? -6.846 -4.489 -5.541 1.00 84.19 131 PRO A O 1
ATOM 996 N N . LEU A 1 132 ? -7.635 -3.852 -3.535 1.00 86.62 132 LEU A N 1
ATOM 997 C CA . LEU A 1 132 ? -8.334 -2.673 -4.043 1.00 86.62 132 LEU A CA 1
ATOM 998 C C . LEU A 1 132 ? -7.353 -1.719 -4.738 1.00 86.62 132 LEU A C 1
ATOM 1000 O O . LEU A 1 132 ? -7.575 -1.282 -5.869 1.00 86.62 132 LEU A O 1
ATOM 1004 N N . GLN A 1 133 ? -6.202 -1.471 -4.120 1.00 85.81 133 GLN A N 1
ATOM 1005 C CA . GLN A 1 133 ? -5.155 -0.660 -4.719 1.00 85.81 133 GLN A CA 1
ATOM 1006 C C . GLN A 1 133 ? -4.623 -1.294 -6.009 1.00 85.81 133 GLN A C 1
ATOM 1008 O O . GLN A 1 133 ? -4.560 -0.627 -7.039 1.00 85.81 133 GLN A O 1
ATOM 1013 N N . SER A 1 134 ? -4.240 -2.573 -5.956 1.00 81.06 134 SER A N 1
ATOM 1014 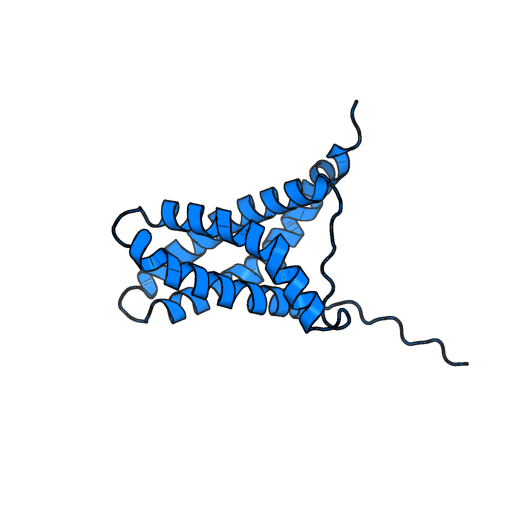C CA . SER A 1 134 ? -3.542 -3.294 -7.029 1.00 81.06 134 SER A CA 1
ATOM 1015 C C . SER A 1 134 ? -4.424 -3.550 -8.252 1.00 81.06 134 SER A C 1
ATOM 1017 O O . SER A 1 134 ? -3.952 -3.428 -9.380 1.00 81.06 134 SER A O 1
ATOM 1019 N N . LEU A 1 135 ? -5.699 -3.877 -8.034 1.00 84.38 135 LEU A N 1
ATOM 1020 C CA . LEU A 1 135 ? -6.622 -4.339 -9.072 1.00 84.38 135 LEU A CA 1
ATOM 1021 C C . LEU A 1 135 ? -7.599 -3.255 -9.536 1.00 84.38 135 LEU A C 1
ATOM 1023 O O . LEU A 1 135 ? -8.092 -3.322 -10.660 1.00 84.38 135 LEU A O 1
ATOM 1027 N N . VAL A 1 136 ? -7.888 -2.247 -8.708 1.00 87.50 136 VAL A N 1
ATOM 1028 C CA . VAL A 1 136 ? -8.917 -1.240 -9.019 1.00 87.50 136 VAL A CA 1
ATOM 1029 C C . VAL A 1 136 ? -8.303 0.135 -9.231 1.00 87.50 136 VAL A C 1
ATOM 1031 O O . VAL A 1 136 ? -8.569 0.758 -10.263 1.00 87.50 136 VAL A O 1
ATOM 1034 N N . VAL A 1 137 ? -7.483 0.604 -8.287 1.00 87.06 137 VAL A N 1
ATOM 1035 C CA . VAL A 1 137 ? -6.958 1.978 -8.288 1.00 87.06 137 VAL A CA 1
ATOM 1036 C C . VAL A 1 137 ? -5.799 2.130 -9.270 1.00 87.06 137 VAL A C 1
ATOM 1038 O O . VAL A 1 137 ? -5.886 2.920 -10.208 1.00 87.06 137 VAL A O 1
ATOM 1041 N N . LEU A 1 138 ? -4.736 1.338 -9.111 1.00 83.50 138 LEU A N 1
ATOM 1042 C CA . LEU A 1 138 ? -3.542 1.390 -9.960 1.00 83.50 138 LEU A CA 1
ATOM 1043 C C . LEU A 1 138 ? -3.872 1.242 -11.456 1.00 83.50 138 LEU A C 1
ATOM 1045 O O . LEU A 1 138 ? -3.422 2.091 -12.228 1.00 83.50 138 LEU A O 1
ATOM 1049 N N . PRO A 1 139 ? -4.696 0.268 -11.893 1.00 83.06 139 PRO A N 1
ATOM 1050 C CA . PRO A 1 139 ? -5.033 0.114 -13.309 1.00 83.06 139 PRO A CA 1
ATOM 1051 C C . PRO A 1 139 ? -5.830 1.291 -13.880 1.00 83.06 139 PRO A C 1
ATOM 1053 O O . PRO A 1 139 ? -5.761 1.549 -15.076 1.00 83.06 139 PRO A O 1
ATOM 1056 N N . ARG A 1 140 ? -6.563 2.039 -13.043 1.00 87.00 140 ARG A N 1
ATOM 1057 C CA . ARG A 1 140 ? -7.319 3.231 -13.462 1.00 87.00 140 ARG A CA 1
ATOM 1058 C C . ARG A 1 140 ? -6.477 4.505 -13.447 1.00 87.00 140 ARG A C 1
ATOM 1060 O O . ARG A 1 140 ? -6.700 5.392 -14.273 1.00 87.00 140 ARG A O 1
ATOM 1067 N N . VAL A 1 141 ? -5.550 4.630 -12.502 1.00 85.44 141 VAL A N 1
ATOM 1068 C CA . VAL A 1 141 ? -4.745 5.845 -12.312 1.00 85.44 141 VAL A CA 1
ATOM 1069 C C . VAL A 1 141 ? -3.505 5.833 -13.203 1.00 85.44 141 VAL A C 1
ATOM 1071 O O . VAL A 1 141 ? -3.197 6.849 -13.828 1.00 85.44 141 VAL A O 1
ATOM 1074 N N . MET A 1 142 ? -2.822 4.692 -13.334 1.00 82.31 142 MET A N 1
ATOM 1075 C CA . MET A 1 142 ? -1.561 4.611 -14.079 1.00 82.31 142 MET A CA 1
ATOM 1076 C C . MET A 1 142 ? -1.676 5.004 -15.556 1.00 82.31 142 MET A C 1
ATOM 1078 O O . MET A 1 142 ? -0.827 5.772 -16.001 1.00 82.31 142 MET A O 1
ATOM 1082 N N . PRO A 1 143 ? -2.707 4.599 -16.325 1.00 82.56 143 PRO A N 1
ATOM 1083 C CA . PRO A 1 143 ? -2.839 5.030 -17.718 1.00 82.56 143 PRO A CA 1
ATOM 1084 C C . PRO A 1 143 ? -3.025 6.545 -17.858 1.00 82.56 143 PRO A C 1
ATOM 1086 O O . PRO A 1 143 ? -2.471 7.156 -18.771 1.00 82.56 143 PRO A O 1
ATOM 1089 N N . ARG A 1 144 ? -3.757 7.167 -16.923 1.00 86.19 144 ARG A N 1
ATOM 1090 C CA . ARG A 1 144 ? -3.986 8.621 -16.902 1.00 86.19 144 ARG A CA 1
ATOM 1091 C C . ARG A 1 144 ? -2.712 9.379 -16.537 1.00 86.19 144 ARG A C 1
ATOM 1093 O O . ARG A 1 144 ? -2.372 10.371 -17.175 1.00 86.19 144 ARG A O 1
ATOM 1100 N N . ALA A 1 145 ? -1.969 8.865 -15.563 1.00 81.25 145 ALA A N 1
ATOM 1101 C CA . ALA A 1 145 ? -0.711 9.445 -15.120 1.00 81.25 145 ALA A CA 1
ATOM 1102 C C . ALA A 1 145 ? 0.482 9.108 -16.034 1.00 81.25 145 ALA A C 1
ATOM 1104 O O . ALA A 1 145 ? 1.532 9.741 -15.928 1.00 81.25 145 ALA A O 1
ATOM 1105 N N . ALA A 1 146 ? 0.341 8.161 -16.968 1.00 78.00 146 ALA A N 1
ATOM 1106 C CA . ALA A 1 146 ? 1.431 7.682 -17.819 1.00 78.00 146 ALA A CA 1
ATOM 1107 C C . ALA A 1 146 ? 2.084 8.791 -18.657 1.00 78.00 146 ALA A C 1
ATOM 1109 O O . ALA A 1 146 ? 3.275 8.703 -18.961 1.00 78.00 146 ALA A O 1
ATOM 1110 N N . ARG A 1 147 ? 1.326 9.833 -19.032 1.00 78.81 147 ARG A N 1
ATOM 1111 C CA . ARG A 1 147 ? 1.873 11.009 -19.730 1.00 78.81 147 ARG A CA 1
ATOM 1112 C C . ARG A 1 147 ? 2.756 11.854 -18.817 1.00 78.81 147 ARG A C 1
ATOM 1114 O O . ARG A 1 147 ? 3.801 12.306 -19.257 1.00 78.81 147 ARG A O 1
ATOM 1121 N N . TRP A 1 148 ? 2.388 12.020 -17.549 1.00 79.06 148 TRP A N 1
ATOM 1122 C CA . TRP A 1 148 ? 3.171 12.792 -16.579 1.00 79.06 148 TRP A CA 1
ATOM 1123 C C . TRP A 1 148 ? 4.388 12.021 -16.051 1.00 79.06 148 TRP A C 1
ATOM 1125 O O . TRP A 1 148 ? 5.453 12.602 -15.842 1.00 79.06 148 TRP A O 1
ATOM 1135 N N . ILE A 1 149 ? 4.263 10.700 -15.894 1.00 77.25 149 ILE A N 1
ATOM 1136 C CA . ILE A 1 149 ? 5.368 9.820 -15.491 1.00 77.25 149 ILE A CA 1
ATOM 1137 C C . ILE A 1 149 ? 6.453 9.783 -16.581 1.00 77.25 149 ILE A C 1
ATOM 1139 O O . ILE A 1 149 ? 7.634 9.893 -16.258 1.00 77.25 149 ILE A O 1
ATOM 1143 N N . ARG A 1 150 ? 6.064 9.665 -17.863 1.00 73.56 150 ARG A N 1
ATOM 1144 C CA . ARG A 1 150 ? 7.000 9.577 -19.005 1.00 73.56 150 ARG A CA 1
ATOM 1145 C C . ARG A 1 150 ? 7.429 10.935 -19.565 1.00 73.56 150 ARG A C 1
ATOM 1147 O O . ARG A 1 150 ? 8.575 11.096 -19.959 1.00 73.56 150 ARG A O 1
ATOM 1154 N N . GLY A 1 151 ? 6.539 11.923 -19.562 1.00 63.66 151 GLY A N 1
ATOM 1155 C CA . GLY A 1 151 ? 6.771 13.262 -20.119 1.00 63.66 151 GLY A CA 1
ATOM 1156 C C . GLY A 1 151 ? 7.687 14.156 -19.282 1.00 63.66 151 GLY A C 1
ATOM 1157 O O . GLY A 1 151 ? 7.874 15.318 -19.612 1.00 63.66 151 GLY A O 1
ATOM 1158 N N . GLY A 1 152 ? 8.265 13.638 -18.198 1.00 56.50 152 GLY A N 1
ATOM 1159 C CA . GLY A 1 152 ? 9.230 14.359 -17.372 1.00 56.50 152 GLY A CA 1
ATOM 1160 C C . GLY A 1 152 ? 10.625 14.526 -17.941 1.00 56.50 152 GLY A C 1
ATOM 1161 O O . GLY A 1 152 ? 11.400 15.249 -17.330 1.00 56.50 152 GLY A O 1
ATOM 1162 N N . GLY A 1 153 ? 10.939 13.837 -19.039 1.00 51.66 153 GLY A N 1
ATOM 1163 C CA . GLY A 1 153 ? 12.225 13.932 -19.732 1.00 51.66 153 GLY A CA 1
ATOM 1164 C C . GLY A 1 153 ? 12.162 14.655 -21.078 1.00 51.66 153 GLY A C 1
ATOM 1165 O O . GLY A 1 153 ? 13.150 14.654 -21.795 1.00 51.66 153 GLY A O 1
ATOM 1166 N N . ALA A 1 154 ? 11.017 15.236 -21.451 1.00 50.56 154 ALA A N 1
ATOM 1167 C CA . ALA A 1 154 ? 10.839 15.920 -22.731 1.00 50.56 154 ALA A CA 1
ATOM 1168 C C . ALA A 1 154 ? 10.215 17.302 -22.500 1.00 50.56 154 ALA A C 1
ATOM 1170 O O . ALA A 1 154 ? 8.990 17.426 -22.503 1.00 50.56 154 ALA A O 1
ATOM 1171 N N . ARG A 1 155 ? 11.085 18.279 -22.218 1.00 43.00 155 ARG A N 1
ATOM 1172 C CA . ARG A 1 155 ? 10.935 19.753 -22.145 1.00 43.00 155 ARG A CA 1
ATOM 1173 C C . ARG A 1 155 ? 11.948 20.210 -21.093 1.00 43.00 155 ARG A C 1
ATOM 1175 O O . ARG A 1 155 ? 11.871 19.717 -19.973 1.00 43.00 155 ARG A O 1
ATOM 1182 N N . ALA A 1 156 ? 12.864 21.130 -21.316 1.00 39.94 156 ALA A N 1
ATOM 1183 C CA . ALA A 1 156 ? 13.337 21.916 -22.446 1.00 39.94 156 ALA A CA 1
ATOM 1184 C C . ALA A 1 156 ? 14.675 22.495 -21.949 1.00 39.94 156 ALA A C 1
ATOM 1186 O O . ALA A 1 156 ? 14.784 22.669 -20.709 1.00 39.94 156 ALA A O 1
#

Radius of gyration: 17.59 Å; chains: 1; bounding box: 32×50×54 Å

pLDDT: mean 76.45, std 9.82, range [39.94, 87.5]

Foldseek 3Di:
DDDDPDQPDADLVLVLVLLLVQLLVLLVVLCVVCVVPDPPPHPPLVVLLVSLVVSLCCCLPPRQVVSCVVVVVSNDDDPDDDDPLSVVVSVVLSVQLSVLLVVLCVVCCVVPPPPDDPSVSSVVSSVVSSCCSSPPVCVVVCVVCVCVSPVPVPDD

Secondary structure (DSSP, 8-state):
-PPPPPPPP--HHHHHHHHHHHHHHHHHHHHHHHHHHHTTTS-HHHHHHHHHHHHHHHIIIIIHHHHHHHTTTTS-------THHHHHHHHHHHHHHHHHHHHHHHHHHHHHTTTS-HHHHHHHHHHHHHHIIIIIIHHHHHHHHHHHHHGGGS--